Protein AF-A0A660T712-F1 (afdb_monomer)

Foldseek 3Di:
DDPCPVVDDPVRVPDDDDPLVVVVVVVVVDPPDDDPSDPDDDPVPDPVVVVVVVVVCCCVPVVVPVVDDDDQQDDLVVLQVVQVVCCVVPVDHDDSVPHRDDPDVVVVVVVCCVVPDDPPDDDDD

Secondary structure (DSSP, 8-state):
--TTGGG--HHHHH----HHHHHHHHHHH-TT-------S--GGGS-HHHHHHHHHHHHHHHHHHHTS---TT--HHHHHHHHHHHHHHH-----GGG----SSHHHHHHHHHHHH--TT-----

Structure (mmCIF, N/CA/C/O backbone):
data_AF-A0A660T712-F1
#
_entry.id   AF-A0A660T712-F1
#
loop_
_atom_site.group_PDB
_atom_site.id
_atom_site.type_symbol
_atom_site.label_atom_id
_atom_site.label_alt_id
_atom_site.label_comp_id
_atom_site.label_asym_id
_atom_site.label_entity_id
_atom_site.label_seq_id
_atom_site.pdbx_PDB_ins_code
_atom_site.Cartn_x
_atom_site.Cartn_y
_atom_site.Cartn_z
_atom_site.occupancy
_atom_site.B_iso_or_equiv
_atom_site.auth_seq_id
_atom_site.auth_comp_id
_atom_site.auth_asym_id
_atom_site.auth_atom_id
_atom_site.pdbx_PDB_model_num
ATOM 1 N N . MET A 1 1 ? -22.221 -28.763 -1.547 1.00 58.91 1 MET A N 1
ATOM 2 C CA . MET A 1 1 ? -21.424 -27.847 -0.701 1.00 58.91 1 MET A CA 1
ATOM 3 C C . MET A 1 1 ? -20.161 -28.573 -0.283 1.00 58.91 1 MET A C 1
ATOM 5 O O . MET A 1 1 ? -20.290 -29.733 0.103 1.00 58.91 1 MET A O 1
ATOM 9 N N . PRO A 1 2 ? -18.963 -27.989 -0.442 1.00 71.31 2 PRO A N 1
ATOM 10 C CA . PRO A 1 2 ? -17.723 -28.681 -0.118 1.00 71.31 2 PRO A CA 1
ATOM 11 C C . PRO A 1 2 ? -17.688 -29.074 1.366 1.00 71.31 2 PRO A C 1
ATOM 13 O O . PRO A 1 2 ? -18.153 -28.341 2.233 1.00 71.31 2 PRO A O 1
ATOM 16 N N . VAL A 1 3 ? -17.097 -30.232 1.666 1.00 80.69 3 VAL A N 1
ATOM 17 C CA . VAL A 1 3 ? -17.029 -30.862 3.005 1.00 80.69 3 VAL A CA 1
ATOM 18 C C . VAL A 1 3 ? -16.365 -29.969 4.077 1.00 80.69 3 VAL A C 1
ATOM 20 O O . VAL A 1 3 ? -16.485 -30.232 5.277 1.00 80.69 3 VAL A O 1
ATOM 23 N N . TYR A 1 4 ? -15.694 -28.891 3.665 1.00 88.50 4 TYR A N 1
ATOM 24 C CA . TYR A 1 4 ? -14.885 -28.031 4.525 1.00 88.50 4 TYR A CA 1
ATOM 25 C C . TYR A 1 4 ? -15.584 -26.753 5.017 1.00 88.50 4 TYR A C 1
ATOM 27 O O . TYR A 1 4 ? -15.076 -26.135 5.950 1.00 88.50 4 TYR A O 1
ATOM 35 N N . ASP A 1 5 ? -16.764 -26.392 4.496 1.00 87.19 5 ASP A N 1
ATOM 36 C CA . ASP A 1 5 ? -17.453 -25.129 4.842 1.00 87.19 5 ASP A CA 1
ATOM 37 C C . ASP A 1 5 ? -17.722 -24.973 6.350 1.00 87.19 5 ASP A C 1
ATOM 39 O O . ASP A 1 5 ? -17.757 -23.866 6.896 1.00 87.19 5 ASP A O 1
ATOM 43 N N . LYS A 1 6 ? -17.880 -26.099 7.057 1.00 91.25 6 LYS A N 1
ATOM 44 C CA . LYS A 1 6 ? -18.093 -26.130 8.510 1.00 91.25 6 LYS A CA 1
ATOM 45 C C . LYS A 1 6 ? -16.907 -25.592 9.319 1.00 91.25 6 LYS A C 1
ATOM 47 O O . LYS A 1 6 ? 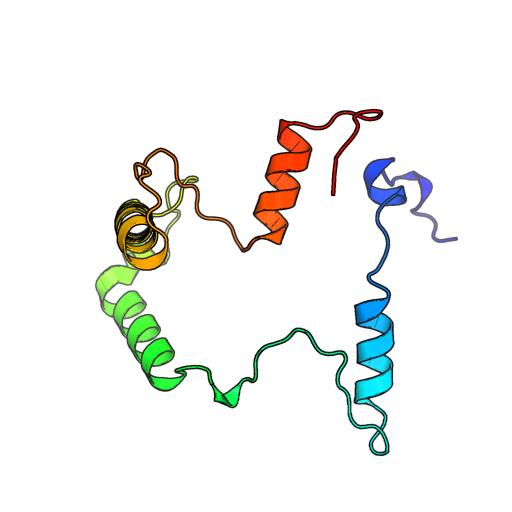-17.118 -25.161 10.446 1.00 91.25 6 LYS A O 1
ATOM 52 N N . PHE A 1 7 ? -15.695 -25.608 8.762 1.00 94.31 7 PHE A N 1
ATOM 53 C CA . PHE A 1 7 ? -14.480 -25.155 9.444 1.00 94.31 7 PHE A CA 1
ATOM 54 C C . PHE A 1 7 ? -14.200 -23.661 9.255 1.00 94.31 7 PHE A C 1
ATOM 56 O O . PHE A 1 7 ? -13.354 -23.110 9.955 1.00 94.31 7 PHE A O 1
ATOM 63 N N . PHE A 1 8 ? -14.894 -22.990 8.332 1.00 93.88 8 PHE A N 1
ATOM 64 C CA . PHE A 1 8 ? -14.693 -21.562 8.114 1.00 93.88 8 PHE A CA 1
ATOM 65 C C . PHE A 1 8 ? -15.237 -20.727 9.275 1.00 93.88 8 PHE A C 1
ATOM 67 O O . PHE A 1 8 ? -16.356 -20.941 9.759 1.00 93.88 8 PHE A O 1
ATOM 74 N N . SER A 1 9 ? -14.439 -19.737 9.681 1.00 92.69 9 SER A N 1
ATOM 75 C CA . SER A 1 9 ? -14.845 -18.707 10.635 1.00 92.69 9 SER A CA 1
ATOM 76 C C . SER A 1 9 ? -15.990 -17.859 10.074 1.00 92.69 9 SER A C 1
ATOM 78 O O . SER A 1 9 ? -16.250 -17.847 8.868 1.00 92.69 9 SER A O 1
ATOM 80 N N . SER A 1 10 ? -16.677 -17.121 10.945 1.00 89.12 10 SER A N 1
ATOM 81 C CA . SER A 1 10 ? -17.697 -16.147 10.532 1.00 89.12 10 SER A CA 1
ATOM 82 C C . SER A 1 10 ? -17.138 -15.113 9.549 1.00 89.12 10 SER A C 1
ATOM 84 O O . SER A 1 10 ? -17.795 -14.810 8.559 1.00 89.12 10 SER A O 1
ATOM 86 N N . VAL A 1 11 ? -15.903 -14.652 9.775 1.00 87.69 11 VAL A N 1
ATOM 87 C CA . VAL A 1 11 ? -15.183 -13.738 8.875 1.00 87.69 11 VAL A CA 1
ATOM 88 C C . VAL A 1 11 ? -14.964 -14.378 7.507 1.00 87.69 11 VAL A C 1
ATOM 90 O O . VAL A 1 11 ? -15.300 -13.788 6.492 1.00 87.69 11 VAL A O 1
ATOM 93 N N . ALA A 1 12 ? -14.457 -15.612 7.447 1.00 90.19 12 ALA A N 1
ATOM 94 C CA . ALA A 1 12 ? -14.232 -16.282 6.166 1.00 90.19 12 ALA A CA 1
ATOM 95 C C . ALA A 1 12 ? -15.539 -16.487 5.379 1.00 90.19 12 ALA A C 1
ATOM 97 O O . ALA A 1 12 ? -15.548 -16.362 4.158 1.00 90.19 12 ALA A O 1
ATOM 98 N N . LYS A 1 13 ? -16.650 -16.746 6.079 1.00 89.81 13 LYS A N 1
ATOM 99 C CA . LYS A 1 13 ? -17.983 -16.892 5.474 1.00 89.81 13 LYS A CA 1
ATOM 100 C C . LYS A 1 13 ? -18.576 -15.575 4.960 1.00 89.81 13 LYS A C 1
ATOM 102 O O . LYS A 1 13 ? 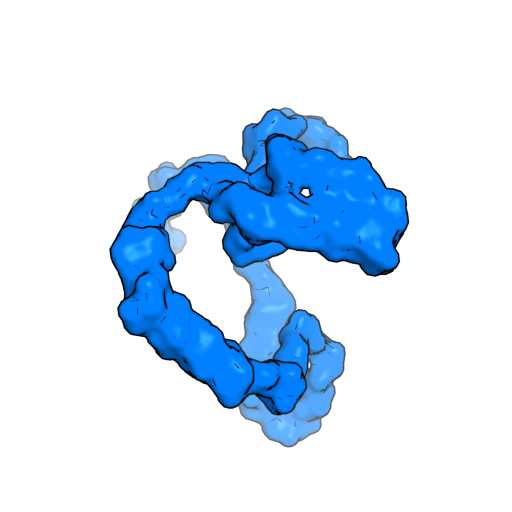-19.470 -15.632 4.121 1.00 89.81 13 LYS A O 1
ATOM 107 N N . SER A 1 14 ? -18.128 -14.417 5.451 1.00 88.00 14 SER A N 1
ATOM 108 C CA . SER A 1 14 ? -18.614 -13.107 4.990 1.00 88.00 14 SER A CA 1
ATOM 109 C C . SER A 1 14 ? -17.815 -12.532 3.817 1.00 88.00 14 SER A C 1
ATOM 111 O O . SER A 1 14 ? -18.298 -11.614 3.152 1.00 88.00 14 SER A O 1
ATOM 113 N N . ILE A 1 15 ? -16.625 -13.072 3.529 1.00 89.56 15 ILE A N 1
ATOM 114 C CA . ILE A 1 15 ? -15.801 -12.658 2.388 1.00 89.56 15 ILE A CA 1
ATOM 115 C C . ILE A 1 15 ? -16.528 -12.987 1.078 1.00 89.56 15 ILE A C 1
ATOM 117 O O . ILE A 1 15 ? -16.952 -14.118 0.846 1.00 89.56 15 ILE A O 1
ATOM 121 N N . LYS A 1 16 ? -16.623 -11.993 0.190 1.00 88.69 16 LYS A N 1
ATOM 122 C CA . LYS A 1 16 ? -17.186 -12.134 -1.158 1.00 88.69 16 LYS A CA 1
ATOM 123 C C . LYS A 1 16 ? -16.098 -11.996 -2.215 1.00 88.69 16 LYS A C 1
ATOM 125 O O . LYS A 1 16 ? -15.147 -11.232 -2.047 1.00 88.69 16 LYS A O 1
ATOM 130 N N . ALA A 1 17 ? -16.253 -12.719 -3.321 1.00 87.19 17 ALA A N 1
ATOM 131 C CA . ALA A 1 17 ? -15.438 -12.489 -4.505 1.00 87.19 17 ALA A CA 1
ATOM 132 C C . ALA A 1 17 ? -15.748 -11.107 -5.110 1.00 87.19 17 ALA A C 1
ATOM 134 O O . ALA A 1 17 ? -16.854 -10.586 -4.976 1.00 87.19 17 ALA A O 1
ATOM 135 N N . SER A 1 18 ? -14.758 -10.506 -5.772 1.00 89.88 18 SER A N 1
ATOM 136 C CA . SER A 1 18 ? -14.943 -9.236 -6.476 1.00 89.88 18 SER A CA 1
ATOM 137 C C . SER A 1 18 ? -15.698 -9.462 -7.787 1.00 89.88 18 SER A C 1
ATOM 139 O O . SER A 1 18 ? -15.144 -10.042 -8.722 1.00 89.88 18 SER A O 1
ATOM 141 N N . GLU A 1 19 ? -16.921 -8.943 -7.878 1.00 87.12 19 GLU A N 1
ATOM 142 C CA . GLU A 1 19 ? -17.742 -8.978 -9.099 1.00 87.12 19 GLU A CA 1
ATOM 143 C C . GLU A 1 19 ? -17.060 -8.245 -10.269 1.00 87.12 19 GLU A C 1
ATOM 145 O O . GLU A 1 19 ? -17.111 -8.690 -11.415 1.00 87.12 1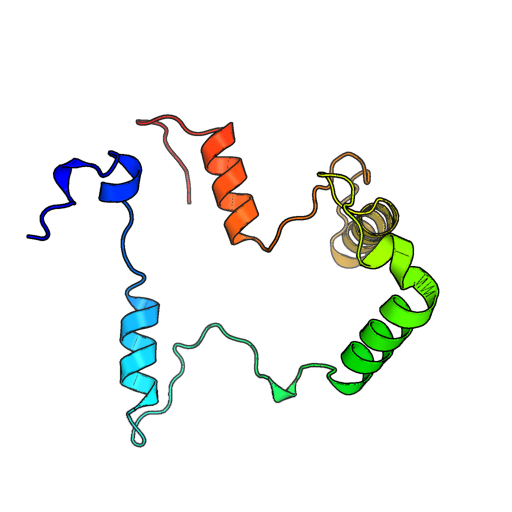9 GLU A O 1
ATOM 150 N N . ILE A 1 20 ? -16.317 -7.166 -9.980 1.00 87.69 20 ILE A N 1
ATOM 151 C CA . ILE A 1 20 ? -15.512 -6.440 -10.979 1.00 87.69 20 ILE A CA 1
ATOM 152 C C . ILE A 1 20 ? -14.480 -7.373 -11.619 1.00 87.69 20 ILE A C 1
ATOM 154 O O . ILE A 1 20 ? -14.286 -7.348 -12.835 1.00 87.69 20 ILE A O 1
ATOM 158 N N . ARG A 1 21 ? -13.821 -8.223 -10.820 1.00 86.25 21 ARG A N 1
ATOM 159 C CA . ARG A 1 21 ? -12.827 -9.172 -11.337 1.00 86.25 21 ARG A CA 1
ATOM 160 C C . ARG A 1 21 ? -13.462 -10.189 -12.284 1.00 86.25 21 ARG A C 1
ATOM 162 O O . ARG A 1 21 ? -12.845 -10.527 -13.291 1.00 86.25 21 ARG A O 1
ATOM 169 N N . GLU A 1 22 ? -14.668 -10.658 -11.977 1.00 85.31 22 GLU A N 1
ATOM 170 C CA . GLU A 1 22 ? -15.405 -11.601 -12.826 1.00 85.31 22 GLU A CA 1
ATOM 171 C C . GLU A 1 22 ? -15.798 -10.961 -14.162 1.00 85.31 22 GLU A C 1
ATOM 173 O O . GLU A 1 22 ? -15.520 -11.523 -15.222 1.00 85.31 22 GLU A O 1
ATOM 178 N N . ILE A 1 23 ? -16.339 -9.740 -14.134 1.00 86.25 23 ILE A N 1
ATOM 179 C CA . ILE A 1 23 ? -16.715 -9.002 -15.348 1.00 86.25 23 ILE A CA 1
ATOM 180 C C . ILE A 1 23 ? -15.488 -8.714 -16.223 1.00 86.25 23 ILE A C 1
ATOM 182 O O . ILE A 1 23 ? -15.521 -8.931 -17.436 1.00 86.25 23 ILE A O 1
ATOM 186 N N . LEU A 1 24 ? -14.378 -8.265 -15.628 1.00 86.38 24 LEU A N 1
ATOM 187 C CA . LEU A 1 24 ? -13.143 -7.995 -16.369 1.00 86.38 24 LEU A CA 1
ATOM 188 C C . LEU A 1 24 ? -12.551 -9.259 -17.006 1.00 86.38 24 LEU A C 1
ATOM 190 O O . LEU A 1 24 ? -11.962 -9.161 -18.082 1.00 86.38 24 LEU A O 1
ATOM 194 N N . ALA A 1 25 ? -12.705 -10.430 -16.382 1.00 85.75 25 ALA A N 1
ATOM 195 C CA . ALA A 1 25 ? -12.271 -11.696 -16.969 1.00 85.75 25 ALA A CA 1
ATOM 196 C C . ALA A 1 25 ? -13.054 -12.017 -18.252 1.00 85.75 25 ALA A C 1
ATOM 198 O O . ALA A 1 25 ? -12.445 -12.330 -19.270 1.00 85.75 25 ALA A O 1
ATOM 199 N N . ILE A 1 26 ? -14.377 -11.831 -18.235 1.00 85.38 26 ILE A N 1
ATOM 200 C CA . ILE A 1 26 ? -15.243 -12.054 -19.403 1.00 85.38 26 ILE A CA 1
ATOM 201 C C . ILE A 1 26 ? -14.912 -11.067 -20.532 1.00 85.38 26 ILE A C 1
ATOM 203 O O . ILE A 1 26 ? -14.797 -11.459 -21.693 1.00 85.38 26 ILE A O 1
ATOM 207 N N . ILE A 1 27 ? -14.728 -9.781 -20.209 1.00 85.94 27 ILE A N 1
ATOM 208 C CA . ILE A 1 27 ? -14.434 -8.749 -21.216 1.00 85.94 27 ILE A CA 1
ATOM 209 C C . ILE A 1 27 ? -13.090 -9.012 -21.909 1.00 85.94 27 ILE A C 1
ATOM 211 O O . ILE A 1 27 ? -12.975 -8.781 -23.108 1.00 85.94 27 ILE A O 1
ATOM 215 N N . ARG A 1 28 ? -12.084 -9.541 -21.197 1.00 82.81 28 ARG A N 1
ATOM 216 C CA . ARG A 1 28 ? -10.774 -9.873 -21.790 1.00 82.81 28 ARG A CA 1
ATOM 217 C C . ARG A 1 28 ? -10.854 -10.907 -22.915 1.00 82.81 28 ARG A C 1
ATOM 219 O O . ARG A 1 28 ? -9.987 -10.907 -23.783 1.00 82.81 28 ARG A O 1
ATOM 226 N N . GLU A 1 29 ? -11.867 -11.768 -22.918 1.00 85.50 29 GLU A N 1
ATOM 227 C CA . GLU A 1 29 ? -12.059 -12.787 -23.958 1.00 85.50 29 GLU A CA 1
ATOM 228 C C . GLU A 1 29 ? -12.830 -12.258 -25.184 1.00 85.50 29 GLU A C 1
ATOM 230 O O . GLU A 1 29 ? -12.840 -12.890 -26.243 1.00 85.50 29 GLU A O 1
ATOM 235 N N . ARG A 1 30 ? -13.448 -11.074 -25.078 1.00 87.81 30 ARG A N 1
ATOM 236 C CA . ARG A 1 30 ? -14.274 -10.448 -26.120 1.00 87.81 30 ARG A CA 1
ATOM 237 C C . ARG A 1 30 ? -13.454 -9.452 -26.942 1.00 87.81 30 ARG A C 1
ATOM 239 O O . ARG A 1 30 ? -13.062 -8.399 -26.455 1.00 87.81 30 ARG A O 1
ATOM 246 N N . LYS A 1 31 ? -13.226 -9.758 -28.224 1.00 86.44 31 LYS A N 1
ATOM 247 C CA . LYS A 1 31 ? -12.497 -8.869 -29.157 1.00 86.44 31 LYS A CA 1
ATOM 248 C C . LYS A 1 31 ? -13.360 -7.753 -29.758 1.00 86.44 31 LYS A C 1
ATOM 250 O O . LYS A 1 31 ? -12.828 -6.839 -30.375 1.00 86.44 31 LYS A O 1
ATOM 255 N N . ASP A 1 32 ? -14.675 -7.844 -29.603 1.00 93.19 32 ASP A N 1
ATOM 256 C CA . ASP A 1 32 ? -15.683 -6.911 -30.118 1.00 93.19 32 ASP A CA 1
ATOM 257 C C . ASP A 1 32 ? -16.040 -5.791 -29.123 1.00 93.19 32 ASP A C 1
ATOM 259 O O . ASP A 1 32 ? -16.922 -4.980 -29.398 1.00 93.19 32 ASP A O 1
ATOM 263 N N . VAL A 1 33 ? -15.371 -5.741 -27.967 1.00 90.81 33 VAL A N 1
ATOM 264 C CA . VAL A 1 33 ? -15.680 -4.818 -26.869 1.00 90.81 33 VAL A CA 1
ATOM 265 C C . VAL A 1 33 ? -14.478 -3.929 -26.560 1.00 90.81 33 VAL A C 1
ATOM 267 O O . VAL A 1 33 ? -13.369 -4.413 -26.347 1.00 90.81 33 VAL A O 1
ATOM 270 N N . ILE A 1 34 ? -14.711 -2.618 -26.461 1.00 90.06 34 ILE A N 1
ATOM 271 C CA . ILE A 1 34 ? -13.747 -1.669 -25.891 1.00 90.06 34 ILE A CA 1
ATOM 272 C C . ILE A 1 34 ? -14.020 -1.572 -24.386 1.00 90.06 34 ILE A C 1
ATOM 274 O O . ILE A 1 34 ? -15.088 -1.122 -23.972 1.00 90.06 34 ILE A O 1
ATOM 278 N N . SER A 1 35 ? -13.067 -2.006 -23.560 1.00 86.94 35 SER A N 1
ATOM 279 C CA . SER A 1 35 ? -13.207 -1.967 -22.101 1.00 86.94 35 SER A CA 1
ATOM 280 C C . SER A 1 35 ? -12.796 -0.611 -21.530 1.00 86.94 35 SER A C 1
ATOM 282 O O . SER A 1 35 ? -11.631 -0.236 -21.618 1.00 86.94 35 SER A O 1
ATOM 284 N N . LEU A 1 36 ? -13.737 0.084 -20.886 1.00 89.25 36 LEU A N 1
ATOM 285 C CA . LEU A 1 36 ? -13.483 1.294 -20.084 1.00 89.25 36 LEU A CA 1
ATOM 286 C C . LEU A 1 36 ? -13.593 1.027 -18.570 1.00 89.25 36 LEU A C 1
ATOM 288 O O . LEU A 1 36 ? -13.553 1.951 -17.767 1.00 89.25 36 LEU A O 1
ATOM 292 N N . ALA A 1 37 ? -13.766 -0.239 -18.176 1.00 85.31 37 ALA A N 1
ATOM 293 C CA . ALA A 1 37 ? -14.019 -0.649 -16.792 1.00 85.31 37 ALA A CA 1
ATOM 294 C C . ALA A 1 37 ? -12.736 -0.942 -15.990 1.00 85.31 37 ALA A C 1
ATOM 296 O O . ALA A 1 37 ? -12.795 -1.200 -14.788 1.00 85.31 37 ALA A O 1
ATOM 297 N N . GLY A 1 38 ? -11.576 -0.978 -16.651 1.00 82.56 38 GLY A N 1
ATOM 298 C CA . GLY A 1 38 ? -10.304 -1.283 -16.004 1.00 82.56 38 GLY A CA 1
ATOM 299 C C . GLY A 1 38 ? -9.822 -0.135 -15.118 1.00 82.56 38 GLY A C 1
ATOM 300 O O . GLY A 1 38 ? -9.693 0.989 -15.582 1.00 82.56 38 GLY A O 1
ATOM 301 N N . GLY A 1 39 ? -9.496 -0.439 -13.860 1.00 86.06 39 GLY A N 1
ATOM 302 C CA . GLY A 1 39 ? -8.837 0.482 -12.923 1.00 86.06 39 GLY A CA 1
ATOM 303 C C . GLY A 1 39 ? -7.332 0.235 -12.786 1.00 86.06 39 GLY A C 1
ATOM 304 O O . GLY A 1 39 ? -6.777 0.451 -11.713 1.00 86.06 39 GLY A O 1
ATOM 305 N N . ILE A 1 40 ? -6.689 -0.309 -13.825 1.00 86.75 40 ILE A N 1
ATOM 306 C CA . ILE A 1 40 ? -5.259 -0.647 -13.823 1.00 86.75 40 ILE A CA 1
ATOM 307 C C . ILE A 1 40 ? -4.483 0.331 -14.715 1.00 86.75 40 ILE A C 1
ATOM 309 O O . ILE A 1 40 ? -4.973 0.663 -15.795 1.00 86.75 40 ILE A O 1
ATOM 313 N N . PRO A 1 41 ? -3.296 0.795 -14.292 1.00 91.88 41 PRO A N 1
ATOM 314 C CA . PRO A 1 41 ? -2.474 1.682 -15.108 1.00 91.88 41 PRO A CA 1
ATOM 315 C C . PRO A 1 41 ? -1.955 0.965 -16.360 1.00 91.88 41 PRO A C 1
ATOM 317 O O . PRO A 1 41 ? -1.790 -0.258 -16.366 1.00 91.88 41 PRO A O 1
ATOM 320 N N . ASP A 1 42 ? -1.678 1.737 -17.411 1.00 93.75 42 ASP A N 1
ATOM 321 C CA . ASP A 1 42 ? -1.091 1.224 -18.648 1.00 93.75 42 ASP A CA 1
ATOM 322 C C . ASP A 1 42 ? 0.351 0.739 -18.396 1.00 93.75 42 ASP A C 1
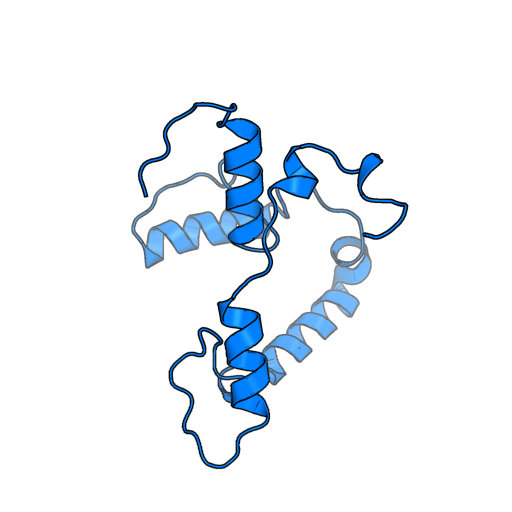ATOM 324 O O . ASP A 1 42 ? 1.210 1.536 -18.015 1.00 93.75 42 ASP A O 1
ATOM 328 N N . PRO A 1 43 ? 0.674 -0.546 -18.640 1.00 93.38 43 PRO A N 1
ATOM 329 C CA . PRO A 1 43 ? 2.028 -1.052 -18.460 1.00 93.38 43 PRO A CA 1
ATOM 330 C C . PRO A 1 43 ? 3.096 -0.334 -19.292 1.00 93.38 43 PRO A C 1
ATOM 332 O O . PRO A 1 43 ? 4.283 -0.482 -18.987 1.00 93.38 43 PRO A O 1
ATOM 335 N N . GLN A 1 44 ? 2.728 0.366 -20.371 1.00 96.38 44 GLN A N 1
ATOM 336 C CA . GLN A 1 44 ? 3.667 1.143 -21.187 1.00 96.38 44 GLN A CA 1
ATOM 337 C C . GLN A 1 44 ? 4.176 2.400 -20.476 1.00 96.38 44 GLN A C 1
ATOM 339 O O . GLN A 1 44 ? 5.235 2.900 -20.839 1.00 96.38 44 GLN A O 1
ATOM 344 N N . THR A 1 45 ? 3.485 2.881 -19.439 1.00 97.12 45 THR A N 1
ATOM 345 C CA . THR A 1 45 ? 3.921 4.056 -18.669 1.00 97.12 45 THR A CA 1
ATOM 346 C C . THR A 1 45 ? 4.888 3.701 -17.543 1.00 97.12 45 THR A C 1
ATOM 348 O O . THR A 1 45 ? 5.295 4.578 -16.786 1.00 97.12 45 THR A O 1
ATOM 351 N N . PHE A 1 46 ? 5.219 2.420 -17.363 1.00 97.12 46 PHE A N 1
ATOM 352 C CA . PHE A 1 46 ? 6.132 1.998 -16.306 1.00 97.12 46 PHE A CA 1
ATOM 353 C C . PHE A 1 46 ? 7.583 2.296 -16.709 1.00 97.12 46 PHE A C 1
ATOM 355 O O . PHE A 1 46 ? 7.976 1.909 -17.811 1.00 97.12 46 PHE A O 1
ATOM 362 N N . PRO A 1 47 ? 8.401 2.901 -15.827 1.00 97.25 47 PRO A N 1
ATOM 363 C CA . PRO A 1 47 ? 9.817 3.163 -16.087 1.00 97.25 47 PRO A CA 1
ATOM 364 C C . PRO A 1 47 ? 10.643 1.874 -15.923 1.00 97.25 47 PRO A C 1
ATOM 366 O O . PRO A 1 47 ? 11.344 1.665 -14.933 1.00 97.25 47 PRO A O 1
ATOM 369 N N . ARG A 1 48 ? 10.479 0.931 -16.857 1.00 97.81 48 ARG A N 1
ATOM 370 C CA . ARG A 1 48 ? 10.963 -0.456 -16.722 1.00 97.81 48 ARG A CA 1
ATOM 371 C C . ARG A 1 48 ? 12.483 -0.536 -16.644 1.00 97.81 48 ARG A C 1
ATOM 373 O O . ARG A 1 48 ? 13.005 -1.316 -15.851 1.00 97.81 48 ARG A O 1
ATOM 380 N N . GLU A 1 49 ? 13.171 0.252 -17.460 1.00 97.88 49 GLU A N 1
ATOM 381 C CA . GLU A 1 49 ? 14.628 0.292 -17.543 1.00 97.88 49 GLU A CA 1
ATOM 382 C C . GLU A 1 49 ? 15.232 0.795 -16.227 1.00 97.88 49 GLU A C 1
ATOM 384 O O . GLU A 1 49 ? 16.096 0.136 -15.651 1.00 97.88 49 GLU A O 1
ATOM 389 N N . GLU A 1 50 ? 14.703 1.902 -15.705 1.00 97.94 50 GLU A N 1
ATOM 390 C CA . GLU A 1 50 ? 15.138 2.515 -14.445 1.00 97.94 50 GLU A CA 1
ATOM 391 C C . GLU A 1 50 ? 14.885 1.577 -13.258 1.00 97.94 50 GLU A C 1
ATOM 393 O O . GLU A 1 50 ? 15.777 1.333 -12.445 1.00 97.94 50 GLU A O 1
ATOM 398 N N . LEU A 1 51 ? 13.691 0.975 -13.181 1.00 97.81 51 LEU A N 1
ATOM 399 C CA . LEU A 1 51 ? 13.360 0.009 -12.130 1.00 97.81 51 LEU A CA 1
ATOM 400 C C . LEU A 1 51 ? 14.295 -1.207 -12.152 1.00 97.81 51 LEU A C 1
ATOM 402 O O . LEU A 1 51 ? 14.723 -1.670 -11.093 1.00 97.81 51 LEU A O 1
ATOM 406 N N . ALA A 1 52 ? 14.629 -1.720 -13.339 1.00 98.31 52 ALA A N 1
ATOM 407 C CA . ALA A 1 52 ? 15.552 -2.842 -13.480 1.00 98.31 52 ALA A CA 1
ATOM 408 C C . ALA A 1 52 ? 16.977 -2.469 -13.044 1.00 98.31 52 ALA A C 1
ATOM 410 O O . ALA A 1 52 ? 17.634 -3.251 -12.349 1.00 98.31 52 ALA A O 1
ATOM 411 N N . GLU A 1 53 ? 17.446 -1.276 -13.414 1.00 98.25 53 GLU A N 1
ATOM 412 C CA . GLU A 1 53 ? 18.753 -0.765 -13.003 1.00 98.25 53 GLU A CA 1
ATOM 413 C C . GLU A 1 53 ? 18.838 -0.599 -11.481 1.00 98.25 53 GLU A C 1
ATOM 415 O O . GLU A 1 53 ? 19.771 -1.119 -10.860 1.00 98.25 53 GLU A O 1
ATOM 420 N N . PHE A 1 54 ? 17.838 0.033 -10.859 1.00 96.62 54 PHE A N 1
ATOM 421 C CA . PHE A 1 54 ? 17.797 0.213 -9.408 1.00 96.62 54 PHE A CA 1
ATOM 422 C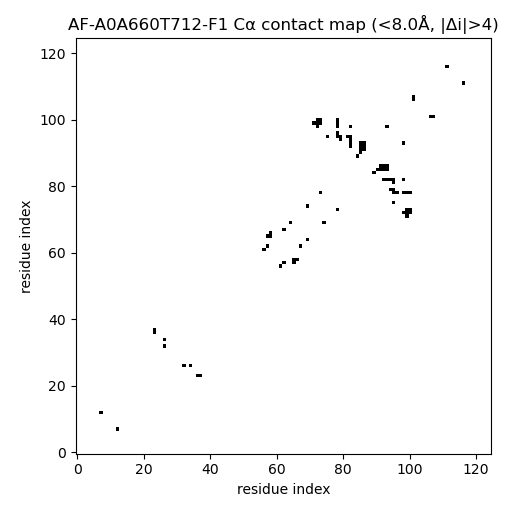 C . PHE A 1 54 ? 17.717 -1.114 -8.657 1.00 96.62 54 PHE A C 1
ATOM 424 O O . PHE A 1 54 ? 18.452 -1.304 -7.688 1.00 96.62 54 PHE A O 1
ATOM 431 N N . ALA A 1 55 ? 16.889 -2.056 -9.117 1.00 97.19 55 ALA A N 1
ATOM 432 C CA . ALA A 1 55 ? 16.795 -3.378 -8.505 1.00 97.19 55 ALA A CA 1
ATOM 433 C C . ALA A 1 55 ? 18.140 -4.119 -8.561 1.00 97.19 55 ALA A C 1
ATOM 435 O O . ALA A 1 55 ? 18.607 -4.641 -7.546 1.00 97.19 55 ALA A O 1
ATOM 436 N N . LYS A 1 56 ? 18.807 -4.113 -9.724 1.00 98.12 56 LYS A N 1
ATOM 437 C CA . LYS A 1 56 ? 20.138 -4.712 -9.884 1.00 98.12 56 LYS A CA 1
ATOM 438 C C . LYS A 1 56 ? 21.156 -4.063 -8.947 1.00 98.12 56 LYS A C 1
ATOM 440 O O . LYS A 1 56 ? 21.885 -4.776 -8.257 1.00 98.12 56 LYS A O 1
ATOM 445 N N . LYS A 1 57 ? 21.210 -2.730 -8.931 1.00 97.50 57 LYS A N 1
ATOM 446 C CA . LYS A 1 57 ? 22.145 -1.967 -8.100 1.00 97.50 57 LYS A CA 1
ATOM 447 C C . LYS A 1 57 ? 21.943 -2.270 -6.616 1.00 97.50 57 LYS A C 1
ATOM 449 O O . LYS A 1 57 ? 22.901 -2.612 -5.934 1.00 97.50 57 LYS A O 1
ATOM 454 N N . MET A 1 58 ? 20.697 -2.235 -6.147 1.00 95.75 58 MET A N 1
ATOM 455 C CA . MET A 1 58 ? 20.331 -2.527 -4.760 1.00 95.75 58 MET A CA 1
ATOM 456 C C . MET A 1 58 ? 20.782 -3.926 -4.329 1.00 95.75 58 MET A C 1
ATOM 458 O O . MET A 1 58 ? 21.360 -4.084 -3.259 1.00 95.75 58 MET A O 1
ATOM 462 N N . ILE A 1 59 ? 20.567 -4.940 -5.171 1.00 97.56 59 ILE A N 1
ATOM 463 C CA . ILE A 1 59 ? 20.963 -6.319 -4.859 1.00 97.56 59 ILE A CA 1
ATOM 464 C C . ILE A 1 59 ? 22.489 -6.456 -4.790 1.00 97.56 59 ILE A C 1
ATOM 466 O O . ILE A 1 59 ? 22.998 -7.117 -3.886 1.00 97.56 59 ILE A O 1
ATOM 470 N N . ILE A 1 60 ? 23.224 -5.843 -5.725 1.00 97.94 60 ILE A N 1
ATOM 471 C CA . ILE A 1 60 ? 24.690 -5.954 -5.780 1.00 97.94 60 ILE A CA 1
ATOM 472 C C . ILE A 1 60 ? 25.355 -5.164 -4.647 1.00 97.94 60 ILE A C 1
ATOM 474 O O . ILE A 1 60 ? 26.277 -5.669 -4.013 1.00 97.94 60 ILE A O 1
ATOM 478 N N . GLU A 1 61 ? 24.904 -3.936 -4.393 1.00 97.19 61 GLU A N 1
ATOM 479 C CA . GLU A 1 61 ? 25.574 -3.013 -3.469 1.00 97.19 61 GLU A CA 1
ATOM 480 C C . GLU A 1 61 ? 25.057 -3.132 -2.030 1.00 97.19 61 GLU A C 1
ATOM 482 O O . GLU A 1 61 ? 25.823 -2.964 -1.083 1.00 97.19 61 GLU A O 1
ATOM 487 N N . MET A 1 62 ? 23.772 -3.447 -1.849 1.00 93.56 62 MET A N 1
ATOM 488 C CA . MET A 1 62 ? 23.086 -3.432 -0.550 1.00 93.56 62 MET A CA 1
ATOM 489 C C . MET A 1 62 ? 22.430 -4.775 -0.204 1.00 93.56 62 MET A C 1
ATOM 491 O O . MET A 1 62 ? 21.612 -4.839 0.713 1.00 93.56 62 MET A O 1
ATOM 495 N N . GLY A 1 63 ? 22.782 -5.863 -0.899 1.00 93.00 63 GLY A N 1
ATOM 496 C CA . GLY A 1 63 ? 22.090 -7.155 -0.811 1.00 93.00 63 GLY A CA 1
ATOM 497 C C . GLY A 1 63 ? 21.902 -7.695 0.611 1.00 93.00 63 GLY A C 1
ATOM 498 O O . GLY A 1 63 ? 20.830 -8.201 0.928 1.00 93.00 63 GLY A O 1
ATOM 499 N N . ASN A 1 64 ? 22.887 -7.521 1.500 1.00 94.31 64 ASN A N 1
ATOM 500 C CA . ASN A 1 64 ? 22.776 -7.959 2.899 1.00 94.31 64 ASN A CA 1
ATOM 501 C C . ASN A 1 64 ? 21.639 -7.266 3.663 1.00 94.31 64 ASN A C 1
ATOM 503 O O . ASN A 1 64 ? 21.031 -7.887 4.526 1.00 94.31 64 ASN A O 1
ATOM 507 N N . GLN A 1 65 ? 21.373 -5.991 3.375 1.00 91.38 65 GLN A N 1
ATOM 508 C CA . GLN A 1 65 ? 20.276 -5.238 3.984 1.00 91.38 65 GLN A CA 1
ATOM 509 C C . GLN A 1 65 ? 18.979 -5.450 3.199 1.00 91.38 65 GLN A C 1
ATOM 511 O O . GLN A 1 65 ? 17.942 -5.729 3.788 1.00 91.38 65 GLN A O 1
ATOM 516 N N . ALA A 1 66 ? 19.047 -5.374 1.868 1.00 91.25 66 ALA A N 1
ATOM 517 C CA . ALA A 1 66 ? 17.888 -5.441 0.982 1.00 91.25 66 ALA A CA 1
ATOM 518 C C . ALA A 1 66 ? 17.187 -6.811 0.972 1.00 91.25 66 ALA A C 1
ATOM 520 O O . ALA A 1 66 ? 15.990 -6.881 0.706 1.00 91.25 66 ALA A O 1
ATOM 521 N N . LEU A 1 67 ? 17.921 -7.898 1.233 1.00 94.38 67 LEU A N 1
ATOM 522 C CA . LEU A 1 67 ? 17.395 -9.270 1.207 1.00 94.38 67 LEU A CA 1
ATOM 523 C C . LEU A 1 67 ? 17.162 -9.861 2.606 1.00 94.38 67 LEU A C 1
ATOM 525 O O . LEU A 1 67 ? 16.750 -11.015 2.718 1.00 94.38 67 LEU A O 1
ATOM 529 N N . GLN A 1 68 ? 17.440 -9.102 3.667 1.00 95.88 68 GLN A N 1
ATOM 530 C CA . GLN A 1 68 ? 17.222 -9.516 5.051 1.00 95.88 68 GLN A CA 1
ATOM 531 C C . GLN A 1 68 ? 15.904 -8.945 5.586 1.00 95.88 68 GLN A C 1
ATOM 533 O O . GLN A 1 68 ? 15.348 -7.994 5.039 1.00 95.88 68 GLN A O 1
ATOM 538 N N . TYR A 1 69 ? 15.401 -9.520 6.678 1.00 95.12 69 TYR A N 1
ATOM 539 C CA . TYR A 1 69 ? 14.305 -8.925 7.435 1.00 95.12 69 TYR A CA 1
ATOM 540 C C . TYR A 1 69 ? 14.589 -7.463 7.806 1.00 95.12 69 TYR A C 1
ATOM 542 O O . TYR A 1 69 ? 15.670 -7.130 8.293 1.00 95.12 69 TYR A O 1
ATOM 550 N N . SER A 1 70 ? 13.577 -6.616 7.619 1.00 91.50 70 SER A N 1
ATOM 551 C CA . SER A 1 70 ? 13.576 -5.208 8.009 1.00 91.50 70 SER A CA 1
ATOM 552 C C . SER A 1 70 ? 12.687 -4.965 9.231 1.00 91.50 70 SER A C 1
ATOM 554 O O . SER A 1 70 ? 11.964 -5.850 9.691 1.00 91.50 70 SER A O 1
ATOM 556 N N . GLU A 1 71 ? 12.682 -3.728 9.725 1.00 94.38 71 GLU A N 1
ATOM 557 C CA . GLU A 1 71 ? 11.720 -3.287 10.734 1.00 94.38 71 GLU A CA 1
ATOM 558 C C . GLU A 1 71 ? 10.273 -3.427 10.249 1.00 94.38 71 GLU A C 1
ATOM 560 O O . GLU A 1 71 ? 9.961 -3.156 9.087 1.00 94.38 71 GLU A O 1
ATOM 565 N N . THR A 1 72 ? 9.364 -3.761 11.168 1.00 96.50 72 THR A N 1
ATOM 566 C CA . THR A 1 72 ? 7.926 -3.892 10.883 1.00 96.50 72 THR A CA 1
ATOM 567 C C . THR A 1 72 ? 7.298 -2.593 10.376 1.00 96.50 72 THR A C 1
ATOM 569 O O . THR A 1 72 ? 6.381 -2.642 9.562 1.00 96.50 72 THR A O 1
ATOM 572 N N . LYS A 1 73 ? 7.784 -1.425 10.827 1.00 96.38 73 LYS A N 1
ATOM 573 C CA . LYS A 1 73 ? 7.307 -0.122 10.330 1.00 96.38 73 LYS A CA 1
ATOM 574 C C . LYS A 1 73 ? 7.744 0.160 8.885 1.00 96.38 73 LYS A C 1
ATOM 576 O O . LYS A 1 73 ? 7.188 1.048 8.243 1.00 96.38 73 LYS A O 1
ATOM 581 N N . GLY A 1 74 ? 8.720 -0.589 8.376 1.00 96.06 74 GLY A N 1
ATOM 582 C CA . GLY A 1 74 ? 9.439 -0.303 7.144 1.00 96.06 74 GLY A CA 1
ATOM 583 C C . GLY A 1 74 ? 10.726 0.487 7.385 1.00 96.06 74 GLY A C 1
ATOM 584 O O . GLY A 1 74 ? 10.943 1.059 8.454 1.00 96.06 74 GLY A O 1
ATOM 585 N N . ILE A 1 75 ? 11.576 0.495 6.359 1.00 95.25 75 ILE A N 1
ATOM 586 C CA . ILE A 1 75 ? 12.905 1.121 6.345 1.00 95.25 75 ILE A CA 1
ATOM 587 C C . ILE A 1 75 ? 12.790 2.611 6.707 1.00 95.25 75 ILE A C 1
ATOM 589 O O . ILE A 1 75 ? 11.985 3.328 6.107 1.00 95.25 75 ILE A O 1
ATOM 593 N N . LEU A 1 76 ? 13.572 3.072 7.688 1.00 96.00 76 LEU A N 1
ATOM 594 C CA . LEU A 1 76 ? 13.490 4.435 8.224 1.00 96.00 76 LEU A CA 1
ATOM 595 C C . LEU A 1 76 ? 13.718 5.490 7.137 1.00 96.00 76 LEU A C 1
ATOM 597 O O . LEU A 1 76 ? 12.917 6.410 7.007 1.00 96.00 76 LEU A O 1
ATOM 601 N N . GLU A 1 77 ? 14.729 5.300 6.297 1.00 95.44 77 GLU A N 1
ATOM 602 C CA . GLU A 1 77 ? 15.098 6.218 5.218 1.00 95.44 77 GLU A CA 1
ATOM 603 C C . GLU A 1 77 ? 13.951 6.397 4.207 1.00 95.44 77 GLU A C 1
ATOM 605 O O . GLU A 1 77 ? 13.728 7.484 3.675 1.00 95.44 77 GLU A O 1
ATOM 610 N N . VAL A 1 78 ? 13.160 5.341 3.973 1.00 96.19 78 VAL A N 1
ATOM 611 C CA . VAL A 1 78 ? 11.956 5.416 3.129 1.00 96.19 78 VAL A CA 1
ATOM 612 C C . VAL A 1 78 ? 10.861 6.225 3.826 1.00 96.19 78 VAL A C 1
ATOM 614 O O . VAL A 1 78 ? 10.184 7.022 3.177 1.00 96.19 78 VAL A O 1
ATOM 617 N N . ARG A 1 79 ? 10.684 6.052 5.141 1.00 98.19 79 ARG A N 1
ATOM 618 C CA . ARG A 1 79 ? 9.697 6.809 5.930 1.00 98.19 79 ARG A CA 1
ATOM 619 C C . ARG A 1 79 ? 10.047 8.299 6.001 1.00 98.19 79 ARG A C 1
ATOM 621 O O . ARG A 1 79 ? 9.154 9.127 5.848 1.00 98.19 79 ARG A O 1
ATOM 628 N N . GLU A 1 80 ? 11.319 8.649 6.171 1.00 98.38 80 GLU A N 1
ATOM 629 C CA . GLU A 1 80 ? 11.802 10.039 6.148 1.00 98.38 80 GLU A CA 1
ATOM 630 C C . GLU A 1 80 ? 11.593 10.688 4.775 1.00 98.38 80 GLU A C 1
ATOM 632 O O . GLU A 1 80 ? 11.039 11.784 4.680 1.00 98.38 80 GLU A O 1
ATOM 637 N N . MET A 1 81 ? 11.933 9.976 3.696 1.00 98.31 81 MET A N 1
ATOM 638 C CA . MET A 1 81 ? 11.666 10.443 2.334 1.00 98.31 81 MET A CA 1
ATOM 639 C C . MET A 1 81 ? 10.169 10.693 2.105 1.00 98.31 81 MET A C 1
ATOM 641 O O . MET A 1 81 ? 9.796 11.728 1.553 1.00 98.31 81 MET A O 1
ATOM 645 N N . LEU A 1 82 ? 9.297 9.792 2.572 1.00 98.19 82 LEU A N 1
ATOM 646 C CA . LEU A 1 82 ? 7.848 9.961 2.453 1.00 98.19 82 LEU A CA 1
ATOM 647 C C . LEU A 1 82 ? 7.322 11.152 3.260 1.00 98.19 82 LEU A C 1
ATOM 649 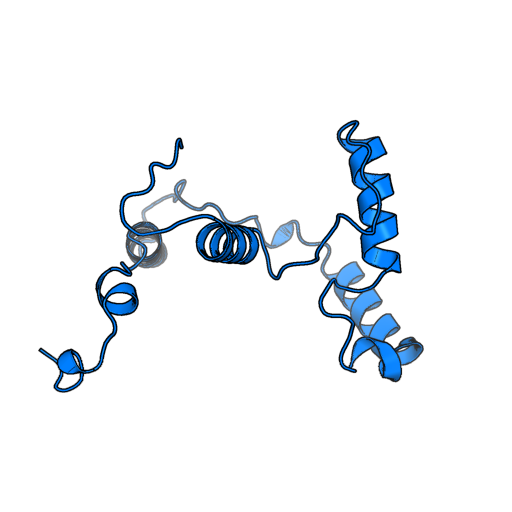O O . LEU A 1 82 ? 6.438 11.852 2.772 1.00 98.19 82 LEU A O 1
ATOM 653 N N . SER A 1 83 ? 7.853 11.399 4.460 1.00 98.50 83 SER A N 1
ATOM 654 C CA . SER A 1 83 ? 7.518 12.585 5.260 1.00 98.50 83 SER A CA 1
ATOM 655 C C . SER A 1 83 ? 7.777 13.873 4.469 1.00 98.50 83 SER A C 1
ATOM 657 O O . SER A 1 83 ? 6.872 14.697 4.309 1.00 98.50 83 SER A O 1
ATOM 659 N N . HIS A 1 84 ? 8.967 14.001 3.873 1.00 98.38 84 HIS A N 1
ATOM 660 C CA . HIS A 1 84 ? 9.310 15.143 3.024 1.00 98.38 84 HIS A CA 1
ATOM 661 C C . HIS A 1 84 ? 8.436 15.225 1.770 1.00 98.38 84 HIS A C 1
ATOM 663 O O . HIS A 1 84 ? 7.877 16.280 1.471 1.00 98.38 84 HIS A O 1
ATOM 669 N N . PHE A 1 85 ? 8.243 14.102 1.077 1.00 98.44 85 PHE A N 1
ATOM 670 C CA . PHE A 1 85 ? 7.403 14.040 -0.116 1.00 98.44 85 PHE A CA 1
ATOM 671 C C . PHE A 1 85 ? 5.961 14.483 0.164 1.00 98.44 85 PHE A C 1
ATOM 673 O O . PHE A 1 85 ? 5.364 15.198 -0.639 1.00 98.44 85 PHE A O 1
ATOM 680 N N . LEU A 1 86 ? 5.380 14.076 1.295 1.00 98.25 86 LEU A N 1
ATOM 681 C CA . LEU A 1 86 ? 4.021 14.452 1.690 1.00 98.25 86 LEU A CA 1
ATOM 682 C C . LEU A 1 86 ? 3.907 15.942 2.029 1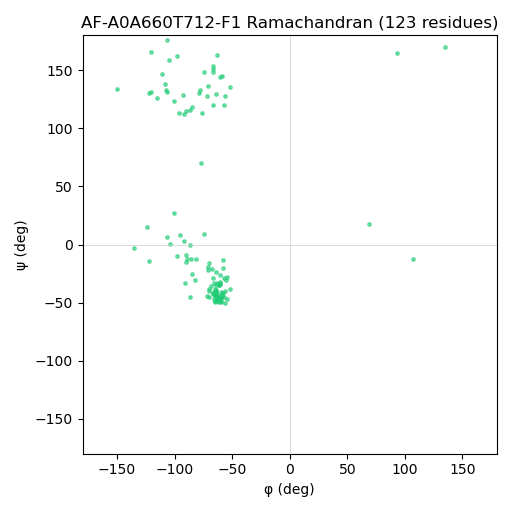.00 98.25 86 LEU A C 1
ATOM 684 O O . LEU A 1 86 ? 2.896 16.565 1.686 1.00 98.25 86 LEU A O 1
ATOM 688 N N . LEU A 1 87 ? 4.941 16.525 2.637 1.00 98.31 87 LEU A N 1
ATOM 689 C CA . LEU A 1 87 ? 4.995 17.960 2.888 1.00 98.31 87 LEU A CA 1
ATOM 690 C C . LEU A 1 87 ? 5.049 18.745 1.571 1.00 98.31 87 LEU A C 1
ATOM 692 O O . LEU A 1 87 ? 4.244 19.651 1.371 1.00 98.31 87 LEU A O 1
ATOM 696 N N . GLU A 1 88 ? 5.938 18.369 0.653 1.00 98.38 88 GLU A N 1
ATOM 697 C CA . GLU A 1 88 ? 6.132 19.080 -0.616 1.00 98.38 88 GLU A CA 1
ATOM 698 C C . GLU A 1 88 ? 4.952 18.914 -1.580 1.00 98.38 88 GLU A C 1
ATOM 700 O O . GLU A 1 88 ? 4.486 19.882 -2.177 1.00 98.38 88 GLU A O 1
ATOM 705 N N . SER A 1 89 ? 4.447 17.688 -1.736 1.00 98.12 89 SER A N 1
ATOM 706 C CA . SER A 1 89 ? 3.414 17.384 -2.733 1.00 98.12 89 SER A CA 1
ATOM 707 C C . SER A 1 89 ? 1.991 17.671 -2.253 1.00 98.12 89 SER A C 1
ATOM 709 O O . SER A 1 89 ? 1.098 17.872 -3.079 1.00 98.12 89 SER A O 1
ATOM 711 N N . ARG A 1 90 ? 1.747 17.646 -0.934 1.00 97.12 90 ARG A N 1
ATOM 712 C CA . ARG A 1 90 ? 0.393 17.709 -0.353 1.00 97.12 90 ARG A CA 1
ATOM 713 C C . ARG A 1 90 ? 0.256 18.654 0.841 1.00 97.12 90 ARG A C 1
ATOM 715 O O . ARG A 1 90 ? -0.853 18.789 1.352 1.00 97.12 90 ARG A O 1
ATOM 722 N N . GLY A 1 91 ? 1.333 19.295 1.301 1.00 98.00 91 GLY A N 1
ATOM 723 C CA . GLY A 1 91 ? 1.307 20.174 2.475 1.00 98.00 91 GLY A CA 1
ATOM 724 C C . GLY A 1 91 ? 1.080 19.440 3.801 1.00 98.00 91 GLY A C 1
ATOM 725 O O . GLY A 1 91 ? 0.682 20.062 4.783 1.00 98.00 91 GLY A O 1
ATOM 726 N N . ILE A 1 92 ? 1.289 18.121 3.839 1.00 98.19 92 ILE A N 1
ATOM 727 C CA . ILE A 1 92 ? 1.052 17.299 5.029 1.00 98.19 92 ILE A CA 1
ATOM 728 C C . ILE A 1 92 ? 2.348 17.215 5.837 1.00 98.19 92 ILE A C 1
ATOM 730 O O . ILE A 1 92 ? 3.308 16.584 5.406 1.00 98.19 92 ILE A O 1
ATOM 734 N N . SER A 1 93 ? 2.356 17.824 7.024 1.00 97.94 93 SER A N 1
ATOM 735 C CA . SER A 1 93 ? 3.452 17.691 7.989 1.00 97.94 93 SER A CA 1
ATOM 736 C C . SER A 1 93 ? 3.234 16.457 8.866 1.00 97.94 93 SER A C 1
ATOM 738 O O . SER A 1 93 ? 2.244 16.387 9.596 1.00 97.94 93 SER A O 1
ATOM 740 N N . VAL A 1 94 ? 4.131 15.473 8.777 1.00 97.88 94 VAL A N 1
ATOM 741 C CA . VAL A 1 94 ? 4.065 14.221 9.545 1.00 97.88 94 VAL A CA 1
ATOM 742 C C . VAL A 1 94 ? 5.467 13.680 9.801 1.00 97.88 94 VAL A C 1
ATOM 744 O O . VAL A 1 94 ? 6.273 13.607 8.880 1.00 97.88 94 VAL A O 1
ATOM 747 N N . ASP A 1 95 ? 5.763 13.267 11.031 1.00 97.94 95 ASP A N 1
ATOM 748 C CA . ASP A 1 95 ? 7.053 12.647 11.354 1.00 97.94 95 ASP A CA 1
ATOM 749 C C . ASP A 1 95 ? 7.138 11.212 10.816 1.00 97.94 95 ASP A C 1
ATOM 751 O O . ASP A 1 95 ? 6.147 10.476 10.826 1.00 97.94 95 ASP A O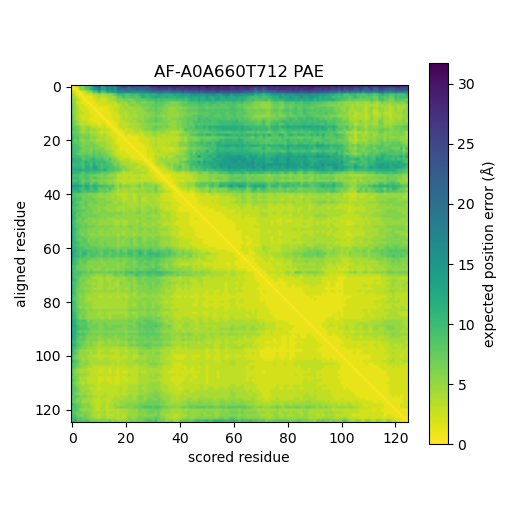 1
ATOM 755 N N . ALA A 1 96 ? 8.342 10.770 10.441 1.00 97.75 96 ALA A N 1
ATOM 756 C CA . ALA A 1 96 ? 8.598 9.403 9.976 1.00 97.75 96 ALA A CA 1
ATOM 757 C C . ALA A 1 96 ? 8.126 8.322 10.972 1.00 97.75 96 ALA A C 1
ATOM 759 O O . ALA A 1 96 ? 7.753 7.221 10.565 1.00 97.75 96 ALA A O 1
ATOM 760 N N . GLU A 1 97 ? 8.088 8.626 12.274 1.00 97.31 97 GLU A N 1
ATOM 761 C CA . GLU A 1 97 ? 7.600 7.715 13.319 1.00 97.31 97 GLU A CA 1
ATOM 762 C C . GLU A 1 97 ? 6.098 7.424 13.262 1.00 97.31 97 GLU A C 1
ATOM 764 O O . GLU A 1 97 ? 5.665 6.379 13.762 1.00 97.31 97 GLU A O 1
ATOM 769 N N . ASN A 1 98 ? 5.336 8.308 12.611 1.00 97.56 98 ASN A N 1
ATOM 770 C CA . ASN A 1 98 ? 3.901 8.183 12.364 1.00 97.56 98 ASN A CA 1
ATOM 771 C C . ASN A 1 98 ? 3.591 7.585 10.977 1.00 97.56 98 ASN A C 1
ATOM 773 O O . ASN A 1 98 ? 2.432 7.549 10.565 1.00 97.56 98 ASN A O 1
ATOM 777 N N . ILE A 1 99 ? 4.610 7.109 10.253 1.00 97.81 99 ILE A N 1
ATOM 778 C CA . ILE A 1 99 ? 4.469 6.441 8.956 1.00 97.81 99 ILE A CA 1
ATOM 779 C C . ILE A 1 99 ? 4.743 4.944 9.131 1.00 97.81 99 ILE A C 1
ATOM 781 O O . ILE A 1 99 ? 5.743 4.542 9.725 1.00 97.81 99 ILE A O 1
ATOM 785 N N . ILE A 1 100 ? 3.864 4.111 8.572 1.00 97.50 100 ILE A N 1
ATOM 786 C CA . ILE A 1 100 ? 4.068 2.667 8.424 1.00 97.50 100 ILE A CA 1
ATOM 787 C C . ILE A 1 100 ? 3.968 2.286 6.948 1.00 97.50 100 ILE A C 1
ATOM 789 O O . ILE A 1 100 ? 3.019 2.661 6.257 1.00 97.50 100 ILE A O 1
ATOM 793 N N . ILE A 1 101 ? 4.954 1.538 6.458 1.00 97.81 101 ILE A N 1
ATOM 794 C CA . ILE A 1 101 ? 4.940 1.000 5.099 1.00 97.81 101 ILE A CA 1
ATOM 795 C C . ILE A 1 101 ? 4.029 -0.228 5.059 1.00 97.81 101 ILE A C 1
ATOM 797 O O . ILE A 1 101 ? 4.149 -1.137 5.876 1.00 97.81 101 ILE A O 1
ATOM 801 N N . THR A 1 102 ? 3.121 -0.257 4.087 1.00 97.88 102 THR A N 1
ATOM 802 C CA . THR A 1 102 ? 2.208 -1.379 3.838 1.00 97.88 102 THR A CA 1
ATOM 803 C C . THR A 1 102 ? 2.422 -1.925 2.429 1.00 97.88 102 THR A C 1
ATOM 805 O O . THR A 1 102 ? 3.017 -1.267 1.577 1.00 97.88 102 THR A O 1
ATOM 808 N N . THR A 1 103 ? 1.896 -3.113 2.142 1.00 97.06 103 THR A N 1
ATOM 809 C CA . THR A 1 103 ? 1.917 -3.737 0.807 1.00 97.06 103 THR A CA 1
ATOM 810 C C . THR A 1 103 ? 0.932 -3.093 -0.179 1.00 97.06 103 THR A C 1
ATOM 812 O O . THR A 1 103 ? 0.711 -3.608 -1.274 1.00 97.06 103 THR A O 1
ATOM 815 N N . GLY A 1 104 ? 0.332 -1.963 0.203 1.00 96.56 104 GLY A N 1
ATOM 816 C CA . GLY A 1 104 ? -0.648 -1.203 -0.560 1.00 96.56 104 GLY A CA 1
ATOM 817 C C . GLY A 1 104 ? -1.834 -0.784 0.307 1.00 96.56 104 GLY A C 1
ATOM 818 O O . GLY A 1 104 ? -2.028 -1.276 1.422 1.00 96.56 104 GLY A O 1
ATOM 819 N N . SER A 1 105 ? -2.685 0.091 -0.234 1.00 97.06 105 SER A N 1
ATOM 820 C CA . SER A 1 105 ? -3.848 0.635 0.484 1.00 97.06 105 SER A CA 1
ATOM 821 C C . SER A 1 105 ? -4.782 -0.448 1.033 1.00 97.06 105 SER A C 1
ATOM 823 O O . SER A 1 105 ? -5.385 -0.256 2.083 1.00 97.06 105 SER A O 1
ATOM 825 N N . GLN A 1 106 ? -4.869 -1.606 0.368 1.00 96.19 106 GLN A N 1
ATOM 826 C CA . GLN A 1 106 ? -5.716 -2.715 0.805 1.00 96.19 106 GLN A CA 1
ATOM 827 C C . GLN A 1 106 ? -5.283 -3.297 2.160 1.00 96.19 106 GLN A C 1
ATOM 829 O O . GLN A 1 106 ? -6.140 -3.581 2.993 1.00 96.19 106 GLN A O 1
ATOM 834 N N . GLN A 1 107 ? -3.973 -3.435 2.405 1.00 97.81 107 GLN A N 1
ATOM 835 C CA . GLN A 1 107 ? -3.468 -3.857 3.715 1.00 97.81 107 GLN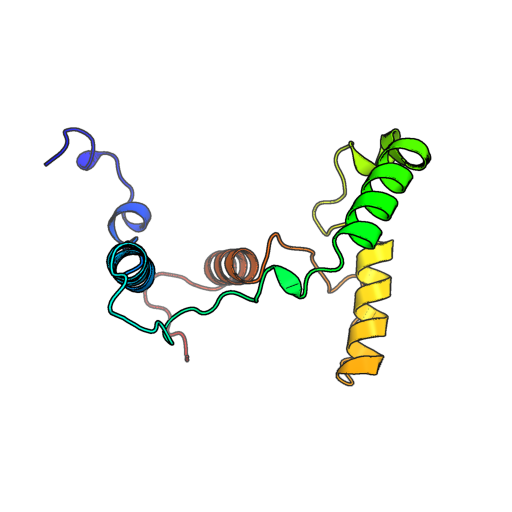 A CA 1
ATOM 836 C C . GLN A 1 107 ? -3.683 -2.754 4.755 1.00 97.81 107 GLN A C 1
ATOM 838 O O . GLN A 1 107 ? -4.055 -3.055 5.883 1.00 97.81 107 GLN A O 1
ATOM 843 N N . GLY A 1 108 ? -3.507 -1.484 4.372 1.00 97.81 108 GLY A N 1
ATOM 844 C CA . GLY A 1 108 ? -3.828 -0.353 5.244 1.00 97.81 108 GLY A CA 1
ATOM 845 C C . GLY A 1 108 ? -5.274 -0.406 5.750 1.00 97.81 108 GLY A C 1
ATOM 846 O O . GLY A 1 108 ? -5.507 -0.297 6.950 1.00 97.81 108 GLY A O 1
ATOM 847 N N . LEU A 1 109 ? -6.237 -0.662 4.860 1.00 97.12 109 LEU A N 1
ATOM 848 C CA . LEU A 1 109 ? -7.648 -0.818 5.227 1.00 97.12 109 LEU A CA 1
ATOM 849 C C . LEU A 1 109 ? -7.903 -2.038 6.126 1.00 97.12 109 LEU A C 1
ATOM 851 O O . LEU A 1 109 ? -8.665 -1.922 7.081 1.00 97.12 109 LEU A O 1
ATOM 855 N N . ASP A 1 110 ? -7.269 -3.186 5.861 1.00 95.81 110 ASP A N 1
ATOM 856 C CA . ASP A 1 110 ? -7.388 -4.377 6.720 1.00 95.81 110 ASP A CA 1
ATOM 857 C C . ASP A 1 110 ? -6.846 -4.114 8.134 1.00 95.81 110 ASP A C 1
ATOM 859 O O . ASP A 1 110 ? -7.508 -4.444 9.117 1.00 95.81 110 ASP A O 1
ATOM 863 N N . LEU A 1 111 ? -5.689 -3.455 8.255 1.00 97.12 111 LEU A N 1
ATOM 864 C CA . LEU A 1 111 ? -5.111 -3.087 9.550 1.00 97.12 111 LEU A CA 1
ATOM 865 C C . LEU A 1 111 ? -5.999 -2.097 10.312 1.00 97.12 111 LEU A C 1
ATOM 867 O O . LEU A 1 111 ? -6.228 -2.294 11.503 1.00 97.12 111 LEU A O 1
ATOM 871 N N . LEU A 1 112 ? -6.534 -1.075 9.634 1.00 96.88 112 LEU A N 1
ATOM 872 C CA . LEU A 1 112 ? -7.477 -0.129 10.238 1.00 96.88 112 LEU A CA 1
ATOM 873 C C . LEU A 1 112 ? -8.740 -0.844 10.727 1.00 96.88 112 LEU A C 1
ATOM 875 O O . LEU A 1 112 ? -9.143 -0.652 11.870 1.00 96.88 112 LEU A O 1
ATOM 879 N N . ALA A 1 113 ? -9.328 -1.710 9.901 1.00 94.94 113 ALA A N 1
ATOM 880 C CA . ALA A 1 113 ? -10.512 -2.469 10.282 1.00 94.94 113 ALA A CA 1
ATOM 881 C C . ALA A 1 113 ? -10.248 -3.349 11.512 1.00 94.94 113 ALA A C 1
ATOM 883 O O . ALA A 1 113 ? -11.035 -3.341 12.450 1.00 94.94 113 ALA A O 1
ATOM 884 N N . ARG A 1 114 ? -9.114 -4.059 11.552 1.00 94.56 114 ARG A N 1
ATOM 885 C CA . ARG A 1 114 ? -8.734 -4.904 12.698 1.00 94.56 114 ARG A CA 1
ATOM 886 C C . ARG A 1 114 ? -8.452 -4.118 13.973 1.00 94.56 114 ARG A C 1
ATOM 888 O O . ARG A 1 114 ? -8.642 -4.662 15.054 1.00 94.56 114 ARG A O 1
ATOM 895 N N . ALA A 1 115 ? -7.924 -2.905 13.850 1.00 96.94 115 ALA A N 1
ATOM 896 C CA . ALA A 1 115 ? -7.547 -2.087 14.995 1.00 96.94 115 ALA A CA 1
ATOM 897 C C . ALA A 1 115 ? -8.732 -1.320 15.596 1.00 96.94 115 ALA A C 1
ATOM 899 O O . ALA A 1 115 ? -8.715 -1.048 16.794 1.00 96.94 115 ALA A O 1
ATOM 900 N N . PHE A 1 116 ? -9.726 -0.955 14.778 1.00 97.25 116 PHE A N 1
ATOM 901 C CA . PHE A 1 116 ? -10.769 -0.002 15.169 1.00 97.25 116 PHE A CA 1
ATOM 902 C C . PHE A 1 116 ? -12.208 -0.520 15.090 1.00 97.25 116 PHE A C 1
ATOM 904 O O . PHE A 1 116 ? -13.076 0.175 15.605 1.00 97.25 116 PHE A O 1
ATOM 911 N N . LEU A 1 117 ? -12.487 -1.654 14.435 1.00 95.88 117 LEU A N 1
ATOM 912 C CA . LEU A 1 117 ? -13.863 -2.101 14.189 1.00 95.88 117 LEU A CA 1
ATOM 913 C C . LEU A 1 117 ? -14.198 -3.403 14.915 1.00 95.88 117 LEU A C 1
ATOM 915 O O . LEU A 1 117 ? -13.574 -4.439 14.675 1.00 95.88 117 LEU A O 1
ATOM 919 N N . ASP A 1 118 ? -15.280 -3.360 15.684 1.00 94.69 118 ASP A N 1
ATOM 920 C CA . ASP A 1 118 ? -15.994 -4.514 16.212 1.00 94.69 118 ASP A CA 1
ATOM 921 C C . ASP A 1 118 ? -17.322 -4.753 15.456 1.00 94.69 118 ASP A C 1
ATOM 923 O O . ASP A 1 118 ? -17.875 -3.859 14.802 1.00 94.69 118 ASP A O 1
ATOM 927 N N . PRO A 1 119 ? -17.886 -5.979 15.501 1.00 91.00 119 PRO A N 1
ATOM 928 C CA . PRO A 1 119 ? -19.190 -6.253 14.909 1.00 91.00 119 PRO A CA 1
ATOM 929 C C . PRO A 1 119 ? -20.290 -5.347 15.481 1.00 91.00 119 PRO A C 1
ATOM 931 O O . PRO A 1 119 ? -20.607 -5.413 16.666 1.00 91.00 119 PRO A O 1
ATOM 934 N N . GLY A 1 120 ? -20.931 -4.569 14.607 1.00 93.12 120 GLY A N 1
ATOM 935 C CA . GLY A 1 120 ? -21.986 -3.619 14.976 1.00 93.12 120 GLY A CA 1
ATOM 936 C C . GLY A 1 120 ? -21.551 -2.156 14.905 1.00 93.12 120 GLY A C 1
ATOM 937 O O . GLY A 1 120 ? -22.420 -1.284 14.903 1.00 93.12 120 GLY A O 1
ATOM 938 N N . ASP A 1 121 ? -20.249 -1.891 14.771 1.00 96.38 121 ASP A N 1
ATOM 939 C CA . ASP A 1 121 ? -19.741 -0.539 14.568 1.00 96.38 121 ASP A CA 1
ATOM 940 C C . ASP A 1 121 ? -20.174 0.044 13.220 1.00 96.38 121 ASP A C 1
ATOM 942 O O . ASP A 1 121 ? -20.350 -0.655 12.216 1.00 96.38 121 ASP A O 1
ATOM 946 N N . ILE A 1 122 ? -20.341 1.366 13.205 1.00 96.50 122 ILE A N 1
ATOM 947 C CA . ILE A 1 122 ? -20.771 2.121 12.031 1.00 96.50 122 ILE A CA 1
ATOM 948 C C . ILE A 1 122 ? -19.547 2.764 11.379 1.00 96.50 122 ILE A C 1
ATOM 950 O O . ILE A 1 122 ? -18.846 3.560 12.001 1.00 96.50 122 ILE A O 1
ATOM 954 N N . VAL A 1 123 ? -19.340 2.468 10.095 1.00 96.31 123 VAL A N 1
ATOM 955 C CA . VAL A 1 123 ? -18.336 3.121 9.246 1.00 96.31 123 VAL A CA 1
ATOM 956 C C . VAL A 1 123 ? -19.045 4.063 8.276 1.00 96.31 123 VAL A C 1
ATOM 958 O O . VAL A 1 123 ? -20.006 3.667 7.619 1.00 96.31 123 VAL A O 1
ATOM 961 N N . ILE A 1 124 ? -18.568 5.303 8.176 1.00 95.94 124 ILE A N 1
ATOM 962 C CA . ILE A 1 124 ? -19.032 6.275 7.177 1.00 95.94 124 ILE A CA 1
ATOM 963 C C . ILE A 1 124 ? -18.121 6.159 5.951 1.00 95.94 124 ILE A C 1
ATOM 965 O O . ILE A 1 124 ? -16.899 6.190 6.100 1.00 95.94 124 ILE A O 1
ATOM 969 N N . THR A 1 125 ? -18.713 6.014 4.764 1.00 92.56 125 THR A N 1
ATOM 970 C CA . THR A 1 125 ? -18.002 5.796 3.492 1.00 92.56 125 THR A CA 1
ATOM 971 C C . THR A 1 125 ? -18.461 6.767 2.424 1.00 92.56 125 THR A C 1
ATOM 973 O O . THR A 1 125 ? -19.697 6.956 2.340 1.00 92.56 125 THR A O 1
#

pLDDT: mean 93.32, std 5.85, range [58.91, 98.5]

Mean predicted aligned error: 5.37 Å

Solvent-accessible surface area (backbone atoms only — not comparable to full-atom values): 8122 Å² total; per-residue (Å²): 130,70,94,60,64,83,75,54,49,74,69,65,71,66,64,73,82,62,65,68,58,56,53,52,55,57,52,72,77,41,89,92,59,88,83,84,81,72,92,68,82,65,77,85,76,54,66,60,68,61,52,51,51,52,52,52,50,43,50,73,76,39,32,80,64,73,74,42,91,73,58,84,48,41,60,63,72,58,29,44,51,48,25,52,49,35,32,75,78,69,67,42,85,56,59,39,89,81,47,67,63,64,97,41,71,69,54,50,52,52,52,50,44,72,74,72,58,59,98,86,66,86,80,90,130

Radius of gyration: 20.79 Å; Cα contacts (8 Å, |Δi|>4): 46; chains: 1; bounding box: 48×51×46 Å

Nearest PDB structures (foldseek):
  1vp4-assembly1_B  TM=9.332E-01  e=1.408E-06  Thermotoga maritima MSB8
  6uxz-assembly1_B  TM=8.781E-01  e=1.200E-02  Bacillus subtilis subsp. subtilis str. 168
  4mgr-assembly1_A  TM=6.350E-01  e=2.060E-02  Bacillus subtilis
  4n0b-assembly2_C  TM=7.083E-01  e=9.741E-02  Bacillus subtilis

Sequence (125 aa):
MPVYDKFFSSVAKSIKASEIREILAIIRERKDVISLAGGIPDPQTFPREELAEFAKKMIIEMGNQALQYSETKGILEVREMLSHFLLESRGISVDAENIIITTGSQQGLDLLARAFLDPGDIVIT